Protein AF-A0A1F5DCQ0-F1 (afdb_monomer)

Secondary structure (DSSP, 8-state):
---------HHHHHHHHHHHH-TT--HHHHHHHHTS-HHHHHHHHHHHHHTTSS----PPP-TTTTT------------TT-HHHHHHHHTTSTT---------SS-----

Nearest PDB structures (foldseek):
  1i1g-assembly1_A  TM=8.175E-01  e=2.312E-05  Pyrococcus furiosus
  7fby-assembly1_A  TM=7.852E-01  e=6.893E-05  Pyrococcus horikoshii OT3
  2dbb-assembly1_B  TM=7.398E-01  e=5.767E-04  Pyrococcus horikoshii OT3
  4pcq-assembly2_C  TM=6.452E-01  e=7.811E-04  Mycobacterium tuberculosis H37Rv
  4pcq-assembly1_B  TM=5.875E-01  e=2.329E-03  Mycobacterium tuberculosis H37Rv

Foldseek 3Di:
DDDPPPPQDPLLVLLCVVCVVPVPPQLCVSCVVVVHDSVVSVVSVVVCCVSCVCVDDDDDDDCVVVVVVDDDDDDDDDDPPCVVVVCVVVVPDPNDPDDDDDPDPDDDDDD

pLDDT: mean 83.34, std 17.53, range [29.66, 97.94]

Solvent-accessible surface area (backbone atoms only — not comparable to full-atom values): 7574 Å² total; per-residue (Å²): 140,85,85,80,78,73,84,72,52,72,67,59,49,52,52,50,53,54,37,70,77,41,71,81,61,53,52,62,56,55,11,61,76,74,72,54,52,41,70,56,44,55,53,50,55,52,50,36,40,74,72,52,76,44,79,76,87,82,84,86,77,65,48,58,85,70,71,49,78,68,91,80,88,80,88,79,91,68,63,91,92,42,55,68,65,52,50,64,57,53,66,69,41,91,83,56,87,79,87,81,91,77,93,63,97,63,96,79,84,92,128

Structure (mmCIF, N/CA/C/O backbone):
data_AF-A0A1F5DCQ0-F1
#
_entry.id   AF-A0A1F5DCQ0-F1
#
loop_
_atom_site.group_PDB
_atom_site.id
_atom_site.type_symbol
_atom_site.label_atom_id
_atom_site.label_alt_id
_atom_site.label_comp_id
_atom_site.label_asym_id
_atom_site.label_entity_id
_atom_site.label_seq_id
_atom_site.pdbx_PDB_ins_code
_atom_site.Cartn_x
_atom_site.Cartn_y
_atom_site.Cartn_z
_atom_site.occupancy
_atom_site.B_iso_or_equiv
_atom_site.auth_seq_id
_atom_site.auth_comp_id
_atom_site.auth_asym_id
_atom_site.auth_atom_id
_atom_site.pdbx_PDB_model_num
ATOM 1 N N . MET A 1 1 ? -2.050 -25.102 -10.110 1.00 37.06 1 MET A N 1
ATOM 2 C CA . MET A 1 1 ? -3.342 -24.628 -9.569 1.00 37.06 1 MET A CA 1
ATOM 3 C C . MET A 1 1 ? -3.062 -23.560 -8.526 1.00 37.06 1 MET A C 1
ATOM 5 O O . MET A 1 1 ? -2.514 -23.910 -7.493 1.00 37.06 1 MET A O 1
ATOM 9 N N . ILE A 1 2 ? -3.397 -22.292 -8.769 1.00 34.62 2 ILE A N 1
ATOM 10 C CA . ILE A 1 2 ? -3.567 -21.314 -7.683 1.00 34.62 2 ILE A CA 1
ATOM 11 C C . ILE A 1 2 ? -4.803 -20.483 -8.031 1.00 34.62 2 ILE A C 1
ATOM 13 O O . ILE A 1 2 ? -4.724 -19.501 -8.760 1.00 34.62 2 ILE A O 1
ATOM 17 N N . GLN A 1 3 ? -5.965 -20.934 -7.560 1.00 40.69 3 GLN A N 1
ATOM 18 C CA . GLN A 1 3 ? -7.129 -20.069 -7.408 1.00 40.69 3 GLN A CA 1
ATOM 19 C C . GLN A 1 3 ? -7.008 -19.427 -6.025 1.00 40.69 3 GLN A C 1
ATOM 21 O O . GLN A 1 3 ? -7.327 -20.054 -5.021 1.00 40.69 3 GLN A O 1
ATOM 26 N N . THR A 1 4 ? -6.527 -18.192 -5.945 1.00 41.50 4 THR A N 1
ATOM 27 C CA . THR A 1 4 ? -6.695 -17.365 -4.742 1.00 41.50 4 THR A CA 1
ATOM 28 C C . THR A 1 4 ? -7.806 -16.365 -5.002 1.00 41.50 4 THR A C 1
ATOM 30 O O . THR A 1 4 ? -7.588 -15.163 -5.114 1.00 41.50 4 THR A O 1
ATOM 33 N N . GLN A 1 5 ? -9.033 -16.874 -5.113 1.00 50.38 5 GLN A N 1
ATOM 34 C CA . GLN A 1 5 ? -10.212 -16.024 -5.043 1.00 50.38 5 GLN A CA 1
ATOM 35 C C . GLN A 1 5 ? -10.443 -15.680 -3.565 1.00 50.38 5 GLN A C 1
ATOM 37 O O . GLN A 1 5 ? -11.261 -16.286 -2.877 1.00 50.38 5 GLN A O 1
ATOM 42 N N . THR A 1 6 ? -9.646 -14.749 -3.034 1.00 61.34 6 THR A N 1
ATOM 43 C CA . THR A 1 6 ? -9.894 -14.179 -1.708 1.00 61.34 6 THR A CA 1
ATOM 44 C C . THR A 1 6 ? -11.183 -13.378 -1.821 1.00 61.34 6 THR A C 1
ATOM 46 O O . THR A 1 6 ? -11.189 -12.291 -2.394 1.00 61.34 6 THR A O 1
ATOM 49 N N . ASN A 1 7 ? -12.294 -13.941 -1.348 1.00 79.38 7 ASN A N 1
ATOM 50 C CA . ASN A 1 7 ? -13.573 -13.247 -1.358 1.00 79.38 7 ASN A CA 1
ATOM 51 C C . ASN A 1 7 ? -13.510 -12.101 -0.332 1.00 79.38 7 ASN A C 1
ATOM 53 O O . ASN A 1 7 ? -13.639 -12.330 0.871 1.00 79.38 7 ASN A O 1
ATOM 57 N N . LEU A 1 8 ? -13.185 -10.900 -0.818 1.00 90.69 8 LEU A N 1
ATOM 58 C CA . LEU A 1 8 ? -13.168 -9.662 -0.043 1.00 90.69 8 LEU A CA 1
ATOM 59 C C . LEU A 1 8 ? -14.605 -9.190 0.146 1.00 90.69 8 LEU A C 1
ATOM 61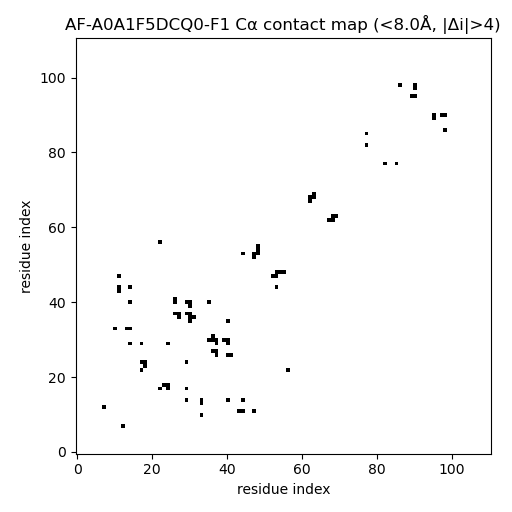 O O . LEU A 1 8 ? -15.283 -8.874 -0.842 1.00 90.69 8 LEU A O 1
ATOM 65 N N . ASP A 1 9 ? -15.043 -9.126 1.402 1.00 93.31 9 ASP A N 1
ATOM 66 C CA . ASP A 1 9 ? -16.344 -8.553 1.730 1.00 93.31 9 ASP A CA 1
ATOM 67 C C . ASP A 1 9 ? -16.329 -7.019 1.620 1.00 93.31 9 ASP A C 1
ATOM 69 O O . ASP A 1 9 ? -15.299 -6.403 1.338 1.00 93.31 9 ASP A O 1
ATOM 73 N N . MET A 1 10 ? -17.499 -6.393 1.771 1.00 94.75 10 MET A N 1
ATOM 74 C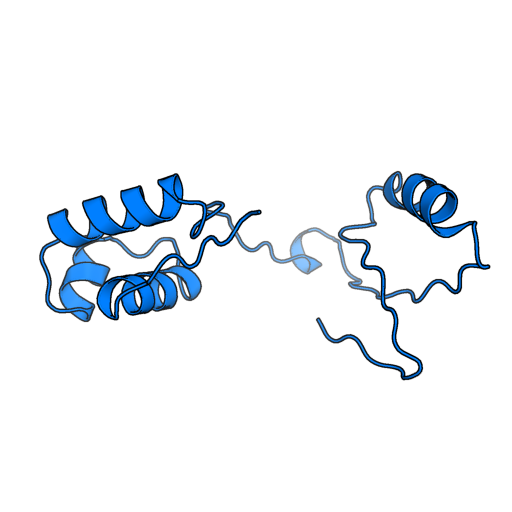 CA . MET A 1 10 ? -17.628 -4.940 1.610 1.00 94.75 10 MET A CA 1
ATOM 75 C C . MET A 1 10 ? -16.767 -4.174 2.621 1.00 94.75 10 MET A C 1
ATOM 77 O O . MET A 1 10 ? -16.091 -3.230 2.239 1.00 94.75 10 MET A O 1
ATOM 81 N N . ILE A 1 11 ? -16.692 -4.648 3.870 1.00 95.75 11 ILE A N 1
ATOM 82 C CA . ILE A 1 11 ? -15.872 -4.019 4.914 1.00 95.75 11 ILE A CA 1
ATOM 83 C C . ILE A 1 11 ? -14.391 -4.072 4.531 1.00 95.75 11 ILE A C 1
ATOM 85 O O . ILE A 1 11 ? -13.686 -3.075 4.658 1.00 95.75 11 ILE A O 1
ATOM 89 N N . ASP A 1 12 ? -13.906 -5.219 4.046 1.00 96.81 12 ASP A N 1
ATOM 90 C CA . ASP A 1 12 ? -12.522 -5.351 3.589 1.00 96.81 12 ASP A CA 1
ATOM 91 C C . ASP A 1 12 ? -12.212 -4.357 2.451 1.00 96.81 12 ASP A C 1
ATOM 93 O O . ASP A 1 12 ? -11.134 -3.761 2.433 1.00 96.81 12 ASP A O 1
ATOM 97 N N . ARG A 1 13 ? -13.154 -4.147 1.520 1.00 96.62 13 ARG A N 1
ATOM 98 C CA . ARG A 1 13 ? -13.010 -3.188 0.410 1.00 96.62 13 ARG A CA 1
ATOM 99 C C . ARG A 1 13 ? -12.990 -1.741 0.893 1.00 96.62 13 ARG A C 1
ATOM 101 O O . ARG A 1 13 ? -12.112 -0.996 0.469 1.00 96.62 13 ARG A O 1
ATOM 108 N N . ASP A 1 14 ? -13.879 -1.377 1.810 1.00 97.69 14 ASP A N 1
ATOM 109 C CA . ASP A 1 14 ? -13.952 -0.022 2.366 1.00 97.69 14 ASP A CA 1
ATOM 110 C C . ASP A 1 14 ? -12.684 0.322 3.161 1.00 97.69 14 ASP A C 1
ATOM 112 O O . ASP A 1 14 ? -12.137 1.419 3.038 1.00 97.69 14 ASP A O 1
ATOM 116 N N . ILE A 1 15 ? -12.148 -0.643 3.921 1.00 97.88 15 ILE A N 1
ATOM 117 C CA . ILE A 1 15 ? -10.852 -0.502 4.602 1.00 97.88 15 ILE A CA 1
ATOM 118 C C . ILE A 1 15 ? -9.744 -0.223 3.587 1.00 97.88 15 ILE A C 1
ATOM 120 O O . ILE A 1 15 ? -8.936 0.683 3.791 1.00 97.88 15 ILE A O 1
ATOM 124 N N . ILE A 1 16 ? -9.681 -1.011 2.508 1.00 97.12 16 ILE A N 1
ATOM 125 C CA . ILE A 1 16 ? -8.659 -0.848 1.470 1.00 97.12 16 ILE A CA 1
ATOM 126 C C . ILE A 1 16 ? -8.785 0.526 0.819 1.00 97.12 16 ILE A C 1
ATOM 128 O O . ILE A 1 16 ? -7.766 1.186 0.652 1.00 97.12 16 ILE A O 1
ATOM 132 N N . GLN A 1 17 ? -10.000 0.967 0.496 1.00 97.44 17 GLN A N 1
ATOM 133 C CA . GLN A 1 17 ? -10.234 2.268 -0.121 1.00 97.44 17 GLN A CA 1
ATOM 134 C C . GLN A 1 17 ? -9.711 3.408 0.761 1.00 97.44 17 GLN A C 1
ATOM 136 O O . GLN A 1 17 ? -8.913 4.219 0.300 1.00 97.44 17 GLN A O 1
ATOM 141 N N . ILE A 1 18 ? -10.076 3.423 2.047 1.00 97.50 18 ILE A N 1
ATOM 142 C CA . ILE A 1 18 ? -9.639 4.474 2.978 1.00 97.50 18 ILE A CA 1
ATOM 143 C C . ILE A 1 18 ? -8.110 4.475 3.139 1.00 97.50 18 ILE A C 1
ATOM 145 O O . ILE A 1 18 ? -7.483 5.530 3.132 1.00 97.50 18 ILE A O 1
ATOM 149 N N . LEU A 1 19 ? -7.489 3.297 3.259 1.00 96.69 19 LEU A N 1
ATOM 150 C CA . LEU A 1 19 ? -6.036 3.190 3.438 1.00 96.69 19 LEU A CA 1
ATOM 151 C C . LEU A 1 19 ? -5.238 3.398 2.141 1.00 96.69 19 LEU A C 1
ATOM 153 O O . LEU A 1 19 ? -4.037 3.650 2.209 1.00 96.69 19 LEU A O 1
ATOM 157 N N . GLN A 1 20 ? -5.861 3.266 0.969 1.00 95.62 20 GLN A N 1
ATOM 158 C CA . GLN A 1 20 ? -5.246 3.635 -0.307 1.00 95.62 20 GLN A CA 1
ATOM 159 C C . GLN A 1 20 ? -5.193 5.150 -0.493 1.00 95.62 20 GLN A C 1
ATOM 161 O O . GLN A 1 20 ? -4.241 5.638 -1.098 1.00 95.62 20 GLN A O 1
ATOM 166 N N . GLU A 1 21 ? -6.190 5.873 0.021 1.00 95.81 21 GLU A N 1
ATOM 167 C CA . GLU A 1 21 ? -6.188 7.337 0.050 1.00 95.81 21 GLU A CA 1
ATOM 168 C C . GLU A 1 21 ? -5.140 7.866 1.038 1.00 95.81 21 GLU A C 1
ATOM 170 O O . GLU A 1 21 ? -4.293 8.672 0.658 1.00 95.81 21 GLU A O 1
ATOM 175 N N . ASP A 1 22 ? -5.151 7.374 2.282 1.00 95.88 22 ASP A N 1
ATOM 176 C CA . ASP A 1 22 ? -4.111 7.664 3.272 1.00 95.88 22 ASP A CA 1
ATOM 177 C C . ASP A 1 22 ? -3.894 6.475 4.213 1.00 95.88 22 ASP A C 1
ATOM 179 O O . ASP A 1 22 ? -4.683 6.186 5.121 1.00 95.88 22 ASP A O 1
ATOM 183 N N . ALA A 1 23 ? -2.757 5.809 4.032 1.00 95.75 23 ALA A N 1
ATOM 184 C CA . ALA A 1 23 ? -2.386 4.636 4.807 1.00 95.75 23 ALA A CA 1
ATOM 185 C C . ALA A 1 23 ? -2.013 4.960 6.270 1.00 95.75 23 ALA A C 1
ATOM 187 O O . ALA A 1 23 ? -1.867 4.037 7.075 1.00 95.75 23 ALA A O 1
ATOM 188 N N . SER A 1 24 ? -1.860 6.246 6.608 1.00 95.88 24 SER A N 1
ATOM 189 C CA . SER A 1 24 ? -1.587 6.752 7.961 1.00 95.88 24 SER A CA 1
ATOM 190 C C . SER A 1 24 ? -2.862 6.982 8.775 1.00 95.88 24 SER A C 1
ATOM 192 O O . SER A 1 24 ? -2.770 7.250 9.974 1.00 95.88 24 SER A O 1
ATOM 194 N N . THR A 1 25 ? -4.041 6.859 8.150 1.00 96.75 25 THR A N 1
ATOM 195 C CA . THR A 1 25 ? -5.338 7.034 8.815 1.00 96.75 25 THR A CA 1
ATOM 196 C C . THR A 1 25 ? -5.439 6.117 10.046 1.00 96.75 25 THR A C 1
ATOM 198 O O . THR A 1 25 ? -5.332 4.891 9.908 1.00 96.75 25 THR A O 1
ATOM 201 N N . PRO A 1 26 ? -5.686 6.660 11.254 1.00 97.38 26 PRO A N 1
ATOM 202 C CA . PRO A 1 26 ? -5.846 5.853 12.458 1.00 97.38 26 PRO A CA 1
ATOM 203 C C . PRO A 1 26 ? -7.006 4.863 12.321 1.00 97.38 26 PRO A C 1
ATOM 205 O O . PRO A 1 26 ? -8.095 5.224 11.875 1.00 97.38 26 PRO A O 1
ATOM 208 N N . PHE A 1 27 ? -6.825 3.618 12.766 1.00 97.00 27 PHE A N 1
ATOM 209 C CA . PHE A 1 27 ? -7.865 2.586 12.630 1.00 97.00 27 PHE A CA 1
ATOM 210 C C . PHE A 1 27 ? -9.158 2.928 13.377 1.00 97.00 27 PHE A C 1
ATOM 212 O O . PHE A 1 27 ? -10.236 2.590 12.895 1.00 97.00 27 PHE A O 1
ATOM 219 N N . VAL A 1 28 ? -9.075 3.711 14.455 1.00 97.62 28 VAL A N 1
ATOM 220 C CA . VAL A 1 28 ? -10.242 4.275 15.148 1.00 97.62 28 VAL A CA 1
ATOM 221 C C . VAL A 1 28 ? -11.071 5.174 14.221 1.00 97.62 28 VAL A C 1
ATOM 223 O O . VAL A 1 28 ? -12.298 5.177 14.301 1.00 97.62 28 VAL A O 1
ATOM 226 N N . GLU A 1 29 ? -10.439 5.933 13.327 1.00 97.75 29 GLU A N 1
ATOM 227 C CA . GLU A 1 29 ? -11.143 6.776 12.354 1.00 97.75 29 GLU A CA 1
ATOM 228 C C . GLU A 1 29 ? -11.715 5.954 11.202 1.00 97.75 29 GLU A C 1
ATOM 230 O O . GLU A 1 29 ? -12.862 6.170 10.812 1.00 97.75 29 GLU A O 1
ATOM 235 N N . VAL A 1 30 ? -10.964 4.962 10.712 1.00 97.81 30 VAL A N 1
ATOM 236 C CA . VAL A 1 30 ? -11.465 3.985 9.729 1.00 97.81 30 VAL A CA 1
ATOM 237 C C . VAL A 1 30 ? -12.719 3.291 10.272 1.00 97.81 30 VAL A C 1
ATOM 239 O O . VAL A 1 30 ? -13.740 3.210 9.591 1.00 97.81 30 VAL A O 1
ATOM 242 N N . ALA A 1 31 ? -12.677 2.860 11.533 1.00 97.56 31 ALA A N 1
ATOM 243 C CA . ALA A 1 31 ? -13.782 2.211 12.224 1.00 97.56 31 ALA A CA 1
ATOM 244 C C . ALA A 1 31 ? -15.019 3.117 12.304 1.00 97.56 31 ALA A C 1
ATOM 246 O O . ALA A 1 31 ? -16.123 2.673 11.987 1.00 97.56 31 ALA A O 1
ATOM 247 N N . LYS A 1 32 ? -14.831 4.399 12.653 1.00 97.75 32 LYS A N 1
ATOM 248 C CA . LYS A 1 32 ? -15.907 5.404 12.672 1.00 97.75 32 LYS A CA 1
ATOM 249 C C . LYS A 1 32 ? -16.527 5.623 11.292 1.00 97.75 32 LYS A C 1
ATOM 251 O O . LYS A 1 32 ? -17.747 5.709 11.208 1.00 97.75 32 LYS A O 1
ATOM 256 N N . LYS A 1 33 ? -15.715 5.703 10.230 1.00 96.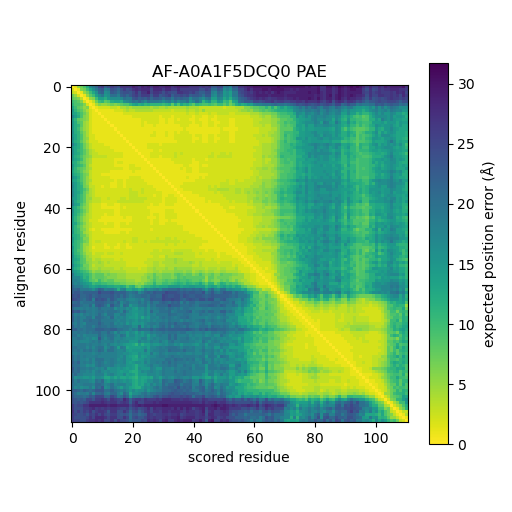50 33 LYS A N 1
ATOM 257 C CA . LYS A 1 33 ? -16.200 5.904 8.851 1.00 96.50 33 LYS A CA 1
ATOM 258 C C . LYS A 1 33 ? -17.036 4.722 8.351 1.00 96.50 33 LYS A C 1
ATOM 260 O O . LYS A 1 33 ? -18.040 4.939 7.688 1.00 96.50 33 LYS A O 1
ATOM 265 N N . ILE A 1 34 ? -16.634 3.494 8.685 1.00 96.50 34 ILE A N 1
ATOM 266 C CA . ILE A 1 34 ? -17.306 2.264 8.227 1.00 96.50 34 ILE A CA 1
ATOM 267 C C . ILE A 1 34 ? -18.479 1.870 9.148 1.00 96.50 34 ILE A C 1
ATOM 269 O O . ILE A 1 34 ? -19.395 1.169 8.727 1.00 96.50 34 ILE A O 1
ATOM 273 N N . GLY A 1 35 ? -18.482 2.320 10.407 1.00 96.56 35 GLY A N 1
ATOM 274 C CA . GLY A 1 35 ? -19.512 1.967 11.390 1.00 96.56 35 GLY A CA 1
ATOM 275 C C . GLY A 1 35 ? -19.251 0.633 12.095 1.00 96.56 35 GLY A C 1
ATOM 276 O O . GLY A 1 35 ? -20.183 -0.111 12.394 1.00 96.56 35 GLY A O 1
ATOM 277 N N . VAL A 1 36 ? -17.983 0.315 12.367 1.00 96.38 36 VAL A N 1
ATOM 278 C CA . VAL A 1 36 ? -17.562 -0.904 13.084 1.00 96.38 36 VAL A CA 1
ATOM 279 C C . VAL A 1 36 ? -16.651 -0.564 14.264 1.00 96.38 36 VAL A C 1
ATOM 281 O O . VAL A 1 36 ? -16.333 0.596 14.509 1.00 96.38 36 VAL A O 1
ATOM 284 N N . THR A 1 37 ? -16.225 -1.569 15.033 1.00 96.62 37 THR A N 1
ATOM 285 C CA . THR A 1 37 ? -15.281 -1.356 16.141 1.00 96.62 37 THR A CA 1
ATOM 286 C C . THR A 1 37 ? -13.837 -1.274 15.649 1.00 96.62 37 THR A C 1
ATOM 288 O O . THR A 1 37 ? -13.457 -1.939 14.685 1.00 96.62 37 THR A O 1
ATOM 291 N N . ASP A 1 38 ? -12.998 -0.527 16.367 1.00 95.56 38 ASP A N 1
ATOM 292 C CA . ASP A 1 38 ? -11.555 -0.435 16.095 1.00 95.56 38 ASP A CA 1
ATOM 293 C C . ASP A 1 38 ? -10.867 -1.817 16.096 1.00 95.56 38 ASP A C 1
ATOM 295 O O . ASP A 1 38 ? -10.115 -2.169 15.185 1.00 95.56 38 ASP A O 1
ATOM 299 N N . GLY A 1 39 ? -11.240 -2.684 17.046 1.00 96.81 39 GLY A N 1
ATOM 300 C CA . GLY A 1 39 ? -10.769 -4.072 17.086 1.00 96.81 39 GLY A CA 1
ATOM 301 C C . GLY A 1 39 ? -11.113 -4.877 15.823 1.00 96.81 39 GLY A C 1
ATOM 302 O O . GLY A 1 39 ? -10.307 -5.702 15.386 1.00 96.81 39 GLY A O 1
ATOM 303 N N . THR A 1 40 ? -12.266 -4.607 15.195 1.00 96.69 40 THR A N 1
ATOM 304 C CA . THR A 1 40 ? -12.657 -5.235 13.921 1.00 96.69 40 THR A CA 1
ATOM 305 C C . THR A 1 40 ? -11.706 -4.817 12.804 1.00 96.69 40 THR A C 1
ATOM 307 O O . THR A 1 40 ? -11.192 -5.681 12.093 1.00 96.69 40 THR A O 1
ATOM 310 N N . ILE A 1 41 ? -11.398 -3.520 12.686 1.00 97.94 41 ILE A N 1
ATOM 311 C CA . ILE A 1 41 ? -10.455 -3.005 11.682 1.00 97.94 41 ILE A CA 1
ATOM 312 C C . ILE A 1 41 ? -9.067 -3.621 11.874 1.00 97.94 41 ILE A C 1
ATOM 314 O O . ILE A 1 41 ? -8.488 -4.146 10.920 1.00 97.94 41 ILE A O 1
ATOM 318 N N . HIS A 1 42 ? -8.562 -3.661 13.110 1.00 97.50 42 HIS A N 1
ATOM 319 C CA . HIS A 1 42 ? -7.274 -4.284 13.427 1.00 97.50 42 HIS A CA 1
ATOM 320 C C . HIS A 1 42 ? -7.185 -5.742 12.945 1.00 97.50 42 HIS A C 1
ATOM 322 O O . HIS A 1 42 ? -6.193 -6.138 12.320 1.00 97.50 42 HIS A O 1
ATOM 328 N N . GLN A 1 43 ? -8.213 -6.555 13.212 1.00 97.44 43 GLN A N 1
ATOM 329 C CA . GLN A 1 43 ? -8.236 -7.956 12.780 1.00 97.44 43 GLN A CA 1
ATOM 330 C C . GLN A 1 43 ? -8.312 -8.096 11.256 1.00 97.44 43 GLN A C 1
ATOM 332 O O . GLN A 1 43 ? -7.602 -8.922 10.673 1.00 97.44 43 GLN A O 1
ATOM 337 N N . ARG A 1 44 ? -9.134 -7.265 10.610 1.00 97.12 44 ARG A N 1
ATOM 338 C CA . ARG A 1 44 ? -9.334 -7.243 9.156 1.00 97.12 44 ARG A CA 1
ATOM 339 C C . ARG A 1 44 ? -8.049 -6.870 8.425 1.00 97.12 44 ARG A C 1
ATOM 341 O O . ARG A 1 44 ? -7.566 -7.653 7.610 1.00 97.12 44 ARG A O 1
ATOM 348 N N . VAL A 1 45 ? -7.403 -5.767 8.806 1.00 97.06 45 VAL A N 1
ATOM 349 C CA . VAL A 1 45 ? -6.117 -5.347 8.224 1.00 97.06 45 VAL A CA 1
ATOM 350 C C . VAL A 1 45 ? -5.047 -6.422 8.430 1.00 97.06 45 VAL A C 1
ATOM 352 O O . VAL A 1 45 ? -4.312 -6.755 7.500 1.00 97.06 45 VAL A O 1
ATOM 355 N N . LYS A 1 46 ? -4.981 -7.046 9.615 1.00 96.94 46 LYS A N 1
ATOM 356 C CA . LYS A 1 46 ? -4.049 -8.157 9.871 1.00 96.94 46 LYS A CA 1
ATOM 357 C C . LYS A 1 46 ? -4.288 -9.341 8.924 1.00 96.94 46 LYS A C 1
ATOM 359 O O . LYS A 1 46 ? -3.322 -9.904 8.404 1.00 96.94 46 LYS A O 1
ATOM 364 N N . LYS A 1 47 ? -5.549 -9.709 8.671 1.00 96.31 47 LYS A N 1
ATOM 365 C CA . LYS A 1 47 ? -5.928 -10.766 7.715 1.00 96.31 47 LYS A CA 1
ATOM 366 C C . LYS A 1 47 ? -5.562 -10.384 6.276 1.00 96.31 47 LYS A C 1
ATOM 368 O O . LYS A 1 47 ? -4.999 -11.212 5.558 1.00 96.31 47 LYS A O 1
ATOM 373 N N . LEU A 1 48 ? -5.817 -9.142 5.867 1.00 96.25 48 LEU A N 1
ATOM 374 C CA . LEU A 1 48 ? -5.474 -8.627 4.537 1.00 96.25 48 LEU A CA 1
ATOM 375 C C . LEU A 1 48 ? -3.959 -8.626 4.287 1.00 96.25 48 LEU A C 1
ATOM 377 O O . LEU A 1 48 ? -3.515 -9.005 3.205 1.00 96.25 48 LEU A O 1
ATOM 381 N N . LYS A 1 49 ? -3.151 -8.298 5.304 1.00 96.31 49 LYS A N 1
ATOM 382 C CA . LYS A 1 49 ? -1.686 -8.429 5.235 1.00 96.31 49 LYS A CA 1
ATOM 383 C C . LYS A 1 49 ? -1.249 -9.890 5.133 1.00 96.31 49 LYS A C 1
ATOM 385 O O . LYS A 1 49 ? -0.463 -10.239 4.261 1.00 96.31 49 LYS A O 1
ATOM 390 N N . LYS A 1 50 ? -1.780 -10.766 5.996 1.00 95.50 50 LYS A N 1
ATOM 391 C CA . LYS A 1 50 ? -1.408 -12.194 6.024 1.00 95.50 50 LYS A CA 1
ATOM 392 C C . LYS A 1 50 ? -1.769 -12.925 4.725 1.00 95.50 50 LYS A C 1
ATOM 394 O O . LYS A 1 50 ? -1.052 -13.832 4.323 1.00 95.50 50 LYS A O 1
ATOM 399 N N . SER A 1 51 ? -2.871 -12.541 4.085 1.00 94.00 51 SER A N 1
ATOM 400 C CA . SER A 1 51 ? -3.317 -13.106 2.802 1.00 94.00 51 SER A CA 1
ATOM 401 C C . SER A 1 51 ? -2.603 -12.517 1.581 1.00 94.00 51 SER A C 1
ATOM 403 O O . SER A 1 51 ? -2.831 -12.985 0.470 1.00 94.00 51 SER A O 1
ATOM 405 N N . GLY A 1 52 ? -1.749 -11.504 1.760 1.00 93.75 52 GLY A N 1
ATOM 406 C CA . GLY A 1 52 ? -1.022 -10.858 0.666 1.00 93.75 52 GLY A CA 1
ATOM 407 C C . GLY A 1 52 ? -1.850 -9.868 -0.158 1.00 93.75 52 GLY A C 1
ATOM 408 O O . GLY A 1 52 ? -1.324 -9.315 -1.122 1.00 93.75 52 GLY A O 1
ATOM 409 N N . VAL A 1 53 ? -3.106 -9.603 0.226 1.00 95.50 53 VAL A N 1
ATOM 410 C CA . VAL A 1 53 ? -3.938 -8.555 -0.393 1.00 95.50 53 VAL A CA 1
ATOM 411 C C . VAL A 1 53 ? -3.309 -7.184 -0.142 1.00 95.50 53 VAL A C 1
ATOM 413 O O . VAL A 1 53 ? -3.105 -6.414 -1.076 1.00 95.50 53 VAL A O 1
ATOM 416 N N . ILE A 1 54 ? -2.907 -6.913 1.104 1.00 95.94 54 ILE A N 1
ATOM 417 C CA . ILE A 1 54 ? -2.046 -5.771 1.431 1.00 95.94 54 ILE A CA 1
ATOM 418 C C . ILE A 1 54 ? -0.604 -6.268 1.482 1.00 95.94 54 ILE A C 1
ATOM 420 O O . ILE A 1 54 ? -0.175 -6.863 2.471 1.00 95.94 54 ILE A O 1
ATOM 424 N N . LYS A 1 55 ? 0.158 -6.002 0.417 1.00 94.75 55 LYS A N 1
ATOM 425 C CA . LYS A 1 55 ? 1.568 -6.412 0.323 1.00 94.75 55 LYS A CA 1
ATOM 426 C C . LYS A 1 55 ? 2.474 -5.633 1.279 1.00 94.75 55 LYS A C 1
ATOM 428 O O . LYS A 1 55 ? 3.332 -6.221 1.928 1.00 94.75 55 LYS A O 1
ATOM 433 N N . ARG A 1 56 ? 2.305 -4.308 1.358 1.00 93.94 56 ARG A N 1
ATOM 434 C CA . ARG A 1 56 ? 3.107 -3.419 2.213 1.00 93.94 56 ARG A CA 1
ATOM 435 C C . ARG A 1 56 ? 2.395 -2.096 2.476 1.00 93.94 56 ARG A C 1
ATOM 437 O O . ARG A 1 56 ? 1.559 -1.685 1.682 1.00 93.94 56 ARG A O 1
ATOM 444 N N . PHE A 1 57 ? 2.800 -1.435 3.556 1.00 93.62 57 PHE A N 1
ATOM 445 C CA . PHE A 1 57 ? 2.572 -0.009 3.783 1.00 93.62 57 PHE A CA 1
ATOM 446 C C . PHE A 1 57 ? 3.848 0.719 3.375 1.00 93.62 57 PHE A C 1
ATOM 448 O O . PHE A 1 57 ? 4.943 0.260 3.701 1.00 93.62 57 PHE A O 1
ATOM 455 N N . THR A 1 58 ? 3.717 1.797 2.615 1.00 93.38 58 THR A N 1
ATOM 456 C CA . THR A 1 58 ? 4.853 2.548 2.082 1.00 93.38 58 THR A CA 1
ATOM 457 C C . THR A 1 58 ? 4.490 4.018 1.984 1.00 93.38 58 THR A C 1
ATOM 459 O O . THR A 1 58 ? 3.318 4.378 2.039 1.00 93.38 58 THR A O 1
ATOM 462 N N . ILE A 1 59 ? 5.507 4.850 1.813 1.00 90.25 59 ILE A N 1
ATOM 463 C CA . ILE A 1 59 ? 5.359 6.269 1.514 1.00 90.25 59 ILE A CA 1
ATOM 464 C C . ILE A 1 59 ? 5.402 6.488 -0.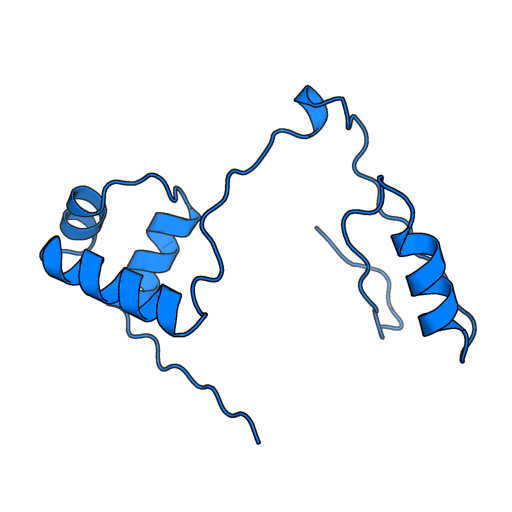001 1.00 90.25 59 ILE A C 1
ATOM 466 O O . ILE A 1 59 ? 6.129 5.783 -0.709 1.00 90.25 59 ILE A O 1
ATOM 470 N N . GLN A 1 60 ? 4.628 7.458 -0.487 1.00 87.62 60 GLN A N 1
ATOM 471 C CA . GLN A 1 60 ? 4.763 7.992 -1.839 1.00 87.62 60 GLN A CA 1
ATOM 472 C C . GLN A 1 60 ? 5.728 9.177 -1.786 1.00 87.62 60 GLN A C 1
ATOM 474 O O . GLN A 1 60 ? 5.481 10.161 -1.093 1.00 87.62 60 GLN A O 1
ATOM 479 N N . LEU A 1 61 ? 6.852 9.060 -2.486 1.00 84.38 61 LEU A N 1
ATOM 480 C CA . LEU A 1 61 ? 7.877 10.096 -2.517 1.00 84.38 61 LEU A CA 1
ATOM 481 C C . LEU A 1 61 ? 7.598 11.093 -3.642 1.00 84.38 61 LEU A C 1
ATOM 483 O O . LEU A 1 61 ? 7.200 10.700 -4.738 1.00 84.38 61 LEU A O 1
ATOM 487 N N . ASN A 1 62 ? 7.865 12.373 -3.389 1.00 81.50 62 ASN A N 1
ATOM 488 C CA . ASN A 1 62 ? 7.922 13.372 -4.448 1.00 81.50 62 ASN A CA 1
ATOM 489 C C . ASN A 1 62 ? 9.249 13.211 -5.207 1.00 81.50 62 ASN A C 1
ATOM 491 O O . ASN A 1 62 ? 10.309 13.557 -4.690 1.00 81.50 62 ASN A O 1
ATOM 495 N N . SER A 1 63 ? 9.188 12.664 -6.421 1.00 75.50 63 SER A N 1
ATOM 496 C CA . SER A 1 63 ? 10.373 12.402 -7.243 1.00 75.50 63 SER A CA 1
ATOM 497 C C . SER A 1 63 ? 11.103 13.677 -7.680 1.00 75.50 63 SER A C 1
ATOM 499 O O . SER A 1 63 ? 12.332 13.677 -7.687 1.00 75.50 63 SER A O 1
ATOM 501 N N . GLU A 1 64 ? 10.384 14.765 -7.973 1.00 77.81 64 GLU A N 1
ATOM 502 C CA . GLU A 1 64 ? 10.978 16.054 -8.367 1.00 77.81 64 GLU A CA 1
ATOM 503 C C . GLU A 1 64 ? 11.842 16.622 -7.236 1.00 77.81 64 GLU A C 1
ATOM 505 O O . GLU A 1 64 ? 12.994 16.999 -7.435 1.00 77.81 64 GLU A O 1
ATOM 510 N N . MET A 1 65 ? 11.326 16.584 -6.005 1.00 79.88 65 MET A N 1
ATOM 511 C CA . MET A 1 65 ? 12.052 17.063 -4.821 1.00 79.88 65 MET A CA 1
ATOM 512 C C . MET A 1 65 ? 13.271 16.201 -4.473 1.00 79.88 65 MET A C 1
ATOM 514 O O . MET A 1 65 ? 14.165 16.652 -3.761 1.00 79.88 65 MET A O 1
ATOM 518 N N . LEU A 1 66 ? 13.325 14.966 -4.974 1.00 78.88 66 LEU A N 1
ATOM 519 C CA . LEU A 1 66 ? 14.459 14.059 -4.803 1.00 78.88 66 LEU A CA 1
ATOM 520 C C . LEU A 1 66 ? 15.485 14.160 -5.943 1.00 78.88 66 LEU A C 1
ATOM 522 O O . LEU A 1 66 ? 16.392 13.334 -6.015 1.00 78.88 66 LEU A O 1
ATOM 526 N N . GLY A 1 67 ? 15.361 15.155 -6.829 1.00 70.69 67 GLY A N 1
ATOM 527 C CA . GLY A 1 67 ? 16.283 15.364 -7.948 1.00 70.69 67 GLY A CA 1
ATOM 528 C C . GLY A 1 67 ? 16.046 14.425 -9.134 1.00 70.69 67 GLY A C 1
ATOM 529 O O . GLY A 1 67 ? 16.802 14.461 -10.105 1.00 70.69 67 GLY A O 1
ATOM 530 N N . ASN A 1 68 ? 14.976 13.623 -9.104 1.00 66.38 68 ASN A N 1
ATOM 531 C CA . ASN A 1 68 ? 14.535 12.813 -10.236 1.00 66.38 68 ASN A CA 1
ATOM 532 C C . ASN A 1 68 ? 13.610 13.656 -11.128 1.00 66.38 68 ASN A C 1
ATOM 534 O O . ASN A 1 68 ? 12.431 13.352 -11.291 1.00 66.38 68 ASN A O 1
ATOM 538 N N . ASN A 1 69 ? 14.162 14.727 -11.703 1.00 62.38 69 ASN A N 1
ATOM 539 C CA . ASN A 1 69 ? 13.432 15.754 -12.464 1.00 62.38 69 ASN A CA 1
ATOM 540 C C . ASN A 1 69 ? 12.861 15.280 -13.815 1.00 62.38 69 ASN A C 1
ATOM 542 O O . ASN A 1 69 ? 12.359 16.090 -14.590 1.00 62.38 69 ASN A O 1
ATOM 546 N N . SER A 1 70 ? 12.957 13.991 -14.142 1.00 66.88 70 SER A N 1
ATOM 547 C CA . SER A 1 70 ? 12.389 13.442 -15.369 1.00 66.88 70 SER A CA 1
ATOM 548 C C . SER A 1 70 ? 11.937 12.004 -15.143 1.00 66.88 70 SER A C 1
ATOM 550 O O . SER A 1 70 ? 12.747 11.076 -15.103 1.00 66.88 70 SER A O 1
ATOM 552 N N . LEU A 1 71 ? 10.625 11.820 -14.993 1.00 69.31 71 LEU A N 1
ATOM 553 C CA . LEU A 1 71 ? 9.999 10.525 -15.221 1.00 69.31 71 LEU A CA 1
ATOM 554 C C . LEU A 1 71 ? 9.893 10.349 -16.738 1.00 69.31 71 LEU A C 1
ATOM 556 O O . LEU A 1 71 ? 9.250 11.149 -17.415 1.00 69.31 71 LEU A O 1
ATOM 560 N N . SER A 1 72 ? 10.579 9.347 -17.275 1.00 71.19 72 SER A N 1
ATOM 561 C CA . SER A 1 72 ? 10.607 9.068 -18.709 1.00 71.19 72 SER A CA 1
ATOM 562 C C . SER A 1 72 ? 10.243 7.613 -18.963 1.00 71.19 72 SER A C 1
ATOM 564 O O . SER A 1 72 ? 10.685 6.712 -18.252 1.00 71.19 72 SER A O 1
ATOM 566 N N . TYR A 1 73 ? 9.430 7.395 -19.993 1.00 74.19 73 TYR A N 1
ATOM 567 C CA . TYR A 1 73 ? 9.112 6.068 -20.503 1.00 74.19 73 TYR A CA 1
ATOM 568 C C . TYR A 1 73 ? 9.921 5.855 -21.769 1.00 74.19 73 TYR A C 1
ATOM 570 O O . TYR A 1 73 ? 9.891 6.681 -22.681 1.00 74.19 73 TYR A O 1
ATOM 578 N N . ALA A 1 74 ? 10.635 4.740 -21.829 1.00 79.44 74 ALA A N 1
ATOM 579 C CA . ALA A 1 74 ? 11.322 4.305 -23.029 1.00 79.44 74 ALA A CA 1
ATOM 580 C C . ALA A 1 74 ? 10.709 2.982 -23.474 1.00 79.44 74 ALA A C 1
ATOM 582 O O . ALA A 1 74 ? 10.731 2.000 -22.734 1.00 79.44 74 ALA A O 1
ATOM 583 N N . MET A 1 75 ? 10.171 2.954 -24.691 1.00 80.94 75 MET A N 1
ATOM 584 C CA . MET A 1 75 ? 9.769 1.700 -25.310 1.00 80.94 75 MET A CA 1
ATOM 585 C C . MET A 1 75 ? 10.992 1.101 -25.993 1.00 80.94 75 MET A C 1
ATOM 587 O O . MET A 1 75 ? 11.584 1.715 -26.880 1.00 80.94 75 MET A O 1
ATOM 591 N N . VAL A 1 76 ? 11.387 -0.089 -25.556 1.00 83.50 76 VAL A N 1
ATOM 592 C CA . VAL A 1 76 ? 12.530 -0.803 -26.120 1.00 83.50 76 VAL A CA 1
ATOM 593 C C . VAL A 1 76 ? 11.984 -1.893 -27.029 1.00 83.50 76 VAL A C 1
ATOM 595 O O . VAL A 1 76 ? 11.367 -2.843 -26.558 1.00 83.50 76 VAL A O 1
ATOM 598 N N . ALA A 1 77 ? 12.190 -1.748 -28.338 1.00 85.00 77 ALA A N 1
ATOM 599 C CA . ALA A 1 77 ? 11.935 -2.836 -29.272 1.00 85.00 77 ALA A CA 1
ATOM 600 C C . ALA A 1 77 ? 13.006 -3.913 -29.064 1.00 85.00 77 ALA A C 1
ATOM 602 O O . ALA A 1 77 ? 14.201 -3.619 -29.122 1.00 85.00 77 ALA A O 1
ATOM 603 N N . VAL A 1 78 ? 12.575 -5.145 -28.803 1.00 85.94 78 VAL A N 1
ATOM 604 C CA . VAL A 1 78 ? 13.472 -6.281 -28.579 1.00 85.94 78 VAL A CA 1
ATOM 605 C C . VAL A 1 78 ? 13.200 -7.341 -29.630 1.00 85.94 78 VAL A C 1
ATOM 607 O O . VAL A 1 78 ? 12.050 -7.703 -29.876 1.00 85.94 78 VAL A O 1
ATOM 610 N N . GLU A 1 79 ? 14.263 -7.829 -30.260 1.00 87.31 79 GLU A N 1
ATOM 611 C CA . GLU A 1 79 ? 14.163 -8.935 -31.204 1.00 87.31 79 GLU A CA 1
ATOM 612 C C . GLU A 1 79 ? 13.677 -10.219 -30.500 1.00 87.31 79 GLU A C 1
ATOM 614 O O . GLU A 1 79 ? 14.042 -10.469 -29.341 1.00 87.31 79 GLU A O 1
ATOM 619 N N . PRO A 1 80 ? 12.871 -11.063 -31.176 1.00 84.38 80 PRO A N 1
ATOM 620 C CA . PRO A 1 80 ? 12.419 -12.332 -30.616 1.00 84.38 80 PRO A CA 1
ATOM 621 C C . PRO A 1 80 ? 13.588 -13.182 -30.105 1.00 84.38 80 PRO A C 1
ATOM 623 O O . PRO A 1 80 ? 14.592 -13.351 -30.790 1.00 84.38 80 PRO A O 1
ATOM 626 N N . GLY A 1 81 ? 13.449 -13.730 -28.897 1.00 86.31 81 GLY A N 1
ATOM 627 C CA . GLY A 1 81 ? 14.485 -14.547 -28.255 1.00 86.31 81 GLY A CA 1
ATOM 628 C C . GLY A 1 81 ? 15.486 -13.775 -27.387 1.00 86.31 81 GLY A C 1
ATOM 629 O O . GLY A 1 81 ? 16.163 -14.406 -26.585 1.00 86.31 81 GLY A O 1
ATOM 630 N N . TYR A 1 82 ? 15.534 -12.438 -27.458 1.00 87.50 82 TYR A N 1
ATOM 631 C CA . TYR A 1 82 ? 16.484 -11.623 -26.678 1.00 87.50 82 TYR A CA 1
ATOM 632 C C . TYR A 1 82 ? 15.882 -10.923 -25.453 1.00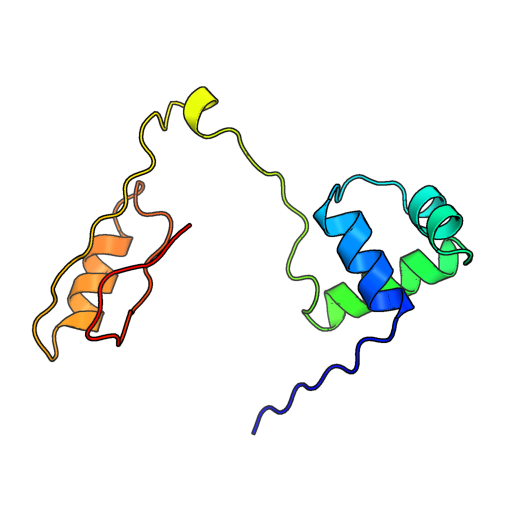 87.50 82 TYR A C 1
ATOM 634 O O . TYR A 1 82 ? 16.586 -10.212 -24.735 1.00 87.50 82 TYR A O 1
ATOM 642 N N . LEU A 1 83 ? 14.587 -11.108 -25.192 1.00 85.44 83 LEU A N 1
ATOM 643 C CA . LEU A 1 83 ? 13.872 -10.387 -24.139 1.00 85.44 83 LEU A CA 1
ATOM 644 C C . LEU A 1 83 ? 14.511 -10.542 -22.752 1.00 85.44 83 LEU A C 1
ATOM 646 O O . LEU A 1 83 ? 14.698 -9.552 -22.044 1.00 85.44 83 LEU A O 1
ATOM 650 N N . GLU A 1 84 ? 14.860 -11.770 -22.368 1.00 85.19 84 GLU A N 1
ATOM 651 C CA . GLU A 1 84 ? 15.406 -12.046 -21.039 1.00 85.19 84 GLU A CA 1
ATOM 652 C C . GLU A 1 84 ? 16.777 -11.382 -20.838 1.00 85.19 84 GLU A C 1
ATOM 654 O O . GLU A 1 84 ? 17.025 -10.754 -19.805 1.00 85.19 84 GLU A O 1
ATOM 659 N N . ASP A 1 85 ? 17.646 -11.459 -21.845 1.00 90.00 85 ASP A N 1
ATOM 660 C CA . ASP A 1 85 ? 18.986 -10.873 -21.802 1.00 90.00 85 ASP A CA 1
ATOM 661 C C . ASP A 1 85 ? 18.940 -9.343 -21.786 1.00 90.00 85 ASP A C 1
ATOM 663 O O . ASP A 1 85 ? 19.655 -8.698 -21.009 1.00 90.00 85 ASP A O 1
ATOM 667 N N . VAL A 1 86 ? 18.069 -8.751 -22.610 1.00 88.12 86 VAL A N 1
ATOM 668 C CA . VAL A 1 86 ? 17.870 -7.299 -22.652 1.00 88.12 86 VAL A CA 1
ATOM 669 C C . VAL A 1 86 ? 17.312 -6.798 -21.320 1.00 88.12 86 VAL A C 1
ATOM 671 O O . VAL A 1 86 ? 17.869 -5.858 -20.748 1.00 88.12 86 VAL A O 1
ATOM 674 N N . SER A 1 87 ? 16.289 -7.460 -20.773 1.00 86.44 87 SER A N 1
ATOM 675 C CA . SER A 1 87 ? 15.694 -7.107 -19.478 1.00 86.44 8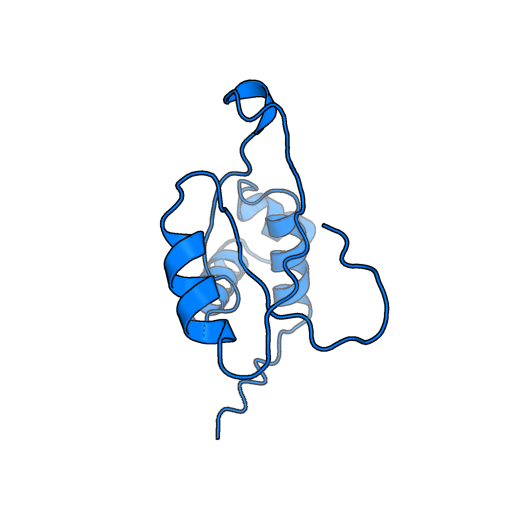7 SER A CA 1
ATOM 676 C C . SER A 1 87 ? 16.725 -7.151 -18.343 1.00 86.44 87 SER A C 1
ATOM 678 O O . SER A 1 87 ? 16.915 -6.152 -17.643 1.00 86.44 87 SER A O 1
ATOM 680 N N . LYS A 1 88 ? 17.496 -8.246 -18.224 1.00 87.44 88 LYS A N 1
ATOM 681 C CA . LYS A 1 88 ? 18.563 -8.395 -17.211 1.00 87.44 88 LYS A CA 1
ATOM 682 C C . LYS A 1 88 ? 19.656 -7.338 -17.311 1.00 87.44 88 LYS A C 1
ATOM 684 O O . LYS A 1 88 ? 20.313 -7.030 -16.315 1.00 87.44 88 LYS A O 1
ATOM 689 N N . ARG A 1 89 ? 19.944 -6.845 -18.515 1.00 90.00 89 ARG A N 1
ATOM 690 C CA . ARG A 1 89 ? 20.975 -5.826 -18.722 1.00 90.00 89 ARG A CA 1
ATOM 691 C C . ARG A 1 89 ? 20.463 -4.445 -18.338 1.00 90.00 89 ARG A C 1
ATOM 693 O O . ARG A 1 89 ? 21.169 -3.726 -17.637 1.00 90.00 89 ARG A O 1
ATOM 700 N N . ILE A 1 90 ? 19.242 -4.108 -18.749 1.00 86.44 90 ILE A N 1
ATOM 701 C CA . ILE A 1 90 ? 18.617 -2.814 -18.456 1.00 86.44 90 ILE A CA 1
ATOM 702 C C . ILE A 1 90 ? 18.322 -2.678 -16.957 1.00 86.44 90 ILE A C 1
ATOM 704 O O . ILE A 1 90 ? 18.601 -1.630 -16.378 1.00 86.44 90 ILE A O 1
ATOM 708 N N . SER A 1 91 ? 17.872 -3.748 -16.294 1.00 86.69 91 SER A N 1
ATOM 709 C CA . SER A 1 91 ? 17.529 -3.738 -14.864 1.00 86.69 91 SER A CA 1
ATOM 710 C C . SER A 1 91 ? 18.704 -3.427 -13.925 1.00 86.69 91 SER A C 1
ATOM 712 O O . SER A 1 91 ? 18.497 -3.219 -12.734 1.00 86.69 91 SER A O 1
ATOM 714 N N . LYS A 1 92 ? 19.947 -3.428 -14.424 1.00 89.06 92 LYS A N 1
ATOM 715 C CA . LYS A 1 92 ? 21.145 -3.078 -13.641 1.00 89.06 92 LYS A CA 1
ATOM 716 C C . LYS A 1 92 ? 21.327 -1.571 -13.468 1.00 89.06 92 LYS A C 1
ATOM 718 O O . LYS A 1 92 ? 22.127 -1.157 -12.633 1.00 89.06 92 LYS A O 1
ATOM 723 N N . HIS A 1 93 ? 20.639 -0.753 -14.261 1.00 84.06 93 HIS A N 1
ATOM 724 C CA . HIS A 1 93 ? 20.734 0.696 -14.155 1.00 84.06 93 HIS A CA 1
ATOM 725 C C . HIS A 1 93 ? 19.837 1.209 -13.026 1.00 84.06 93 HIS A C 1
ATOM 727 O O . HIS A 1 93 ? 18.637 0.957 -13.012 1.00 84.06 93 HIS A O 1
ATOM 733 N N . SER A 1 94 ? 20.412 1.992 -12.112 1.00 78.50 94 SER A N 1
ATOM 734 C CA . SER A 1 94 ? 19.734 2.548 -10.928 1.00 78.50 94 SER A CA 1
ATOM 735 C C . SER A 1 94 ? 18.546 3.461 -11.243 1.00 78.50 94 SER A C 1
ATOM 737 O O . SER A 1 94 ? 17.719 3.710 -10.371 1.00 78.50 94 SER A O 1
ATOM 739 N N . HIS A 1 95 ? 18.460 3.971 -12.472 1.00 79.69 95 HIS A N 1
ATOM 740 C CA . HIS A 1 95 ? 17.372 4.837 -12.926 1.00 79.69 95 HIS A CA 1
ATOM 741 C C . HIS A 1 95 ? 16.151 4.062 -13.446 1.00 79.69 95 HIS A C 1
ATOM 743 O O . HIS A 1 95 ? 15.102 4.663 -13.666 1.00 79.69 95 HIS A O 1
ATOM 749 N N . ILE A 1 96 ? 16.267 2.744 -13.639 1.00 80.94 96 ILE A N 1
ATOM 750 C CA . ILE A 1 96 ? 15.164 1.901 -14.103 1.00 80.94 96 ILE A CA 1
ATOM 751 C C 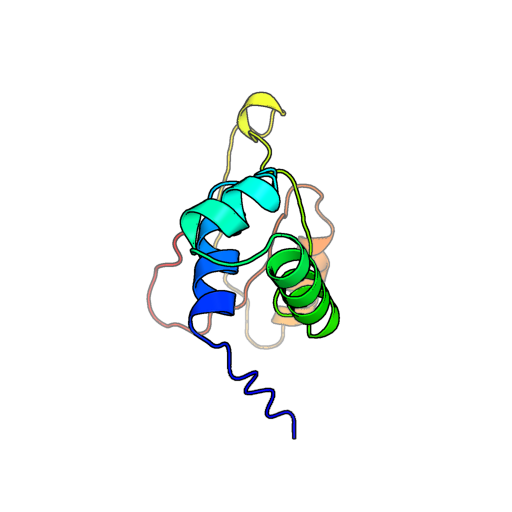. ILE A 1 96 ? 14.339 1.475 -12.895 1.00 80.94 96 ILE A C 1
ATOM 753 O O . ILE A 1 96 ? 14.777 0.669 -12.076 1.00 80.94 96 ILE A O 1
ATOM 757 N N . GLN A 1 97 ? 13.140 2.040 -12.782 1.00 78.69 97 GLN A N 1
ATOM 758 C CA . GLN A 1 97 ? 12.233 1.753 -11.669 1.00 78.69 97 GLN A CA 1
ATOM 759 C C . GLN A 1 97 ? 11.423 0.476 -11.905 1.00 78.69 97 GLN A C 1
ATOM 761 O O . GLN A 1 97 ? 11.182 -0.286 -10.971 1.00 78.69 97 GLN A O 1
ATOM 766 N N . GLU A 1 98 ? 11.021 0.235 -13.152 1.00 82.44 98 GLU A N 1
ATOM 767 C CA . GLU A 1 98 ? 10.179 -0.893 -13.529 1.00 82.44 98 GLU A CA 1
ATOM 768 C C . GLU A 1 98 ? 10.426 -1.293 -14.991 1.00 82.44 98 GLU A C 1
ATOM 770 O O . GLU A 1 98 ? 10.724 -0.448 -15.835 1.00 82.44 98 GLU A O 1
ATOM 775 N N . ILE A 1 99 ? 10.314 -2.592 -15.283 1.00 84.75 99 ILE A N 1
ATOM 776 C CA . ILE A 1 99 ? 10.324 -3.151 -16.640 1.00 84.75 99 ILE A CA 1
ATOM 777 C C . ILE A 1 99 ? 9.066 -4.004 -16.775 1.00 84.75 99 ILE A C 1
ATOM 779 O O . ILE A 1 99 ? 8.856 -4.922 -15.982 1.00 84.75 99 ILE A O 1
ATOM 783 N N . GLN A 1 100 ? 8.250 -3.714 -17.785 1.00 82.06 100 GLN A N 1
ATOM 784 C CA . GLN A 1 100 ? 7.061 -4.493 -18.114 1.00 82.06 100 GLN A CA 1
ATOM 785 C C . GLN A 1 100 ? 7.144 -4.975 -19.561 1.00 82.06 100 GLN A C 1
ATOM 787 O O . GLN A 1 100 ? 7.476 -4.205 -20.462 1.00 82.06 100 GLN A O 1
ATOM 792 N N . GLU A 1 101 ? 6.842 -6.253 -19.781 1.00 80.94 101 GLU A N 1
ATOM 793 C CA . GLU A 1 101 ? 6.654 -6.798 -21.122 1.00 80.94 101 GLU A CA 1
ATOM 794 C C . GLU A 1 101 ? 5.239 -6.470 -21.603 1.00 80.94 101 GLU A C 1
ATOM 796 O O . GLU A 1 101 ? 4.256 -6.721 -20.904 1.00 80.94 101 GLU A O 1
ATOM 801 N N . VAL A 1 102 ? 5.137 -5.900 -22.803 1.00 78.88 102 VAL A N 1
ATOM 802 C CA . VAL A 1 102 ? 3.862 -5.516 -23.408 1.00 78.88 102 VAL A CA 1
ATOM 803 C C . VAL A 1 102 ? 3.698 -6.286 -24.714 1.00 78.88 102 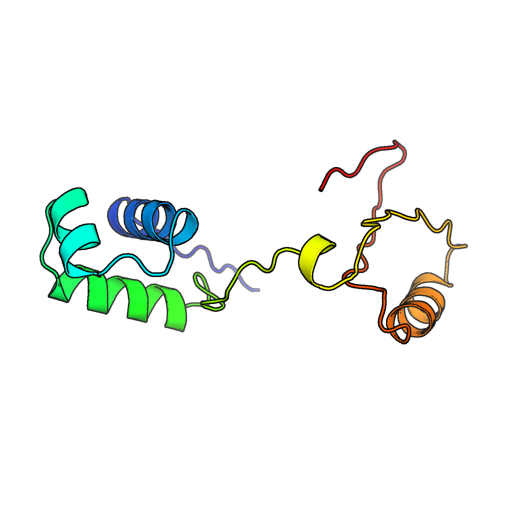VAL A C 1
ATOM 805 O O . VAL A 1 102 ? 4.466 -6.105 -25.653 1.00 78.88 102 VAL A O 1
ATOM 808 N N . HIS A 1 103 ? 2.683 -7.149 -24.781 1.00 71.88 103 HIS A N 1
ATOM 809 C CA . HIS A 1 103 ? 2.427 -8.020 -25.937 1.00 71.88 103 HIS A CA 1
ATOM 810 C C . HIS A 1 103 ? 1.515 -7.386 -27.010 1.00 71.88 103 HIS A C 1
ATOM 812 O O . HIS A 1 103 ? 0.965 -8.100 -27.849 1.00 71.88 103 HIS A O 1
ATOM 818 N N . THR A 1 104 ? 1.289 -6.068 -26.991 1.00 59.78 104 THR A N 1
ATOM 819 C CA . THR A 1 104 ? 0.298 -5.423 -27.871 1.00 59.78 104 THR A CA 1
ATOM 820 C C . THR A 1 104 ? 0.910 -4.897 -29.174 1.00 59.78 104 THR A C 1
ATOM 822 O O . THR A 1 104 ? 1.847 -4.102 -29.168 1.00 59.78 104 THR A O 1
ATOM 825 N N . GLN A 1 105 ? 0.313 -5.255 -30.320 1.00 53.75 105 GLN A N 1
ATOM 826 C CA . GLN A 1 105 ? 0.381 -4.422 -31.526 1.00 53.75 105 GLN A CA 1
ATOM 827 C C . GLN A 1 105 ? -0.539 -3.214 -31.314 1.00 53.75 105 GLN A C 1
ATOM 829 O O . GLN A 1 105 ? -1.736 -3.277 -31.573 1.00 53.75 105 GLN A O 1
ATOM 834 N N . GLY A 1 106 ? -0.004 -2.132 -30.761 1.00 43.56 1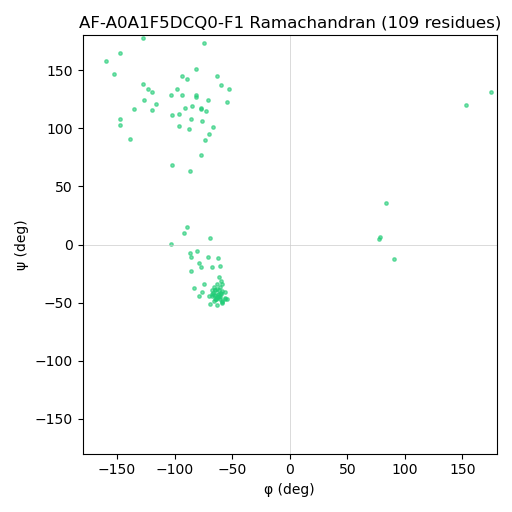06 GLY A N 1
ATOM 835 C CA . GLY A 1 106 ? -0.787 -0.933 -30.471 1.00 43.56 106 GLY A CA 1
ATOM 836 C C . GLY A 1 106 ? -0.172 -0.156 -29.323 1.00 43.56 106 GLY A C 1
ATOM 837 O O . GLY A 1 106 ? 0.000 -0.689 -28.229 1.00 43.56 106 GLY A O 1
ATOM 838 N N . GLN A 1 107 ? 0.203 1.086 -29.618 1.00 46.53 107 GLN A N 1
ATOM 839 C CA . GLN A 1 107 ? 0.870 2.009 -28.711 1.00 46.53 107 GLN A CA 1
ATOM 840 C C . GLN A 1 107 ? -0.119 2.515 -27.661 1.00 46.53 107 GLN A C 1
ATOM 842 O O . GLN A 1 107 ? -1.061 3.217 -28.015 1.00 46.53 107 GLN A O 1
ATOM 847 N N . LEU A 1 108 ? 0.115 2.161 -26.396 1.00 34.62 108 LEU A N 1
ATOM 848 C CA . LEU A 1 108 ? -0.011 3.018 -25.208 1.00 34.62 108 LEU A CA 1
ATOM 849 C C . LEU A 1 108 ? 0.221 2.168 -23.952 1.00 34.62 108 LEU A C 1
ATOM 851 O O . LEU A 1 108 ? -0.434 1.144 -23.768 1.00 34.62 108 LEU A O 1
ATOM 855 N N . LEU A 1 109 ? 1.071 2.647 -23.042 1.00 40.97 109 LEU A N 1
ATOM 856 C CA . LEU A 1 109 ? 0.906 2.346 -21.624 1.00 40.97 109 LEU A CA 1
ATOM 857 C C . LEU A 1 109 ? 1.097 3.632 -20.816 1.00 40.97 109 LEU A C 1
ATOM 859 O O . LEU A 1 109 ? 2.153 4.256 -20.849 1.00 40.97 109 LEU A O 1
ATOM 863 N N . ILE A 1 110 ? 0.020 4.033 -20.143 1.00 29.66 110 ILE A N 1
ATOM 864 C CA . ILE A 1 110 ? -0.048 5.143 -19.195 1.00 29.66 110 ILE A CA 1
ATOM 865 C C . ILE A 1 110 ? 0.119 4.551 -17.796 1.00 29.66 110 ILE A C 1
ATOM 867 O O . ILE A 1 110 ? -0.779 3.847 -17.332 1.00 29.66 110 ILE A O 1
ATOM 871 N N . LYS A 1 111 ? 1.240 4.852 -17.140 1.00 36.41 111 LYS A N 1
ATOM 872 C CA . LYS A 1 111 ? 1.355 5.513 -15.826 1.00 36.41 111 LYS A CA 1
ATOM 873 C C . LYS A 1 111 ? 2.791 5.422 -15.336 1.00 36.41 111 LYS A C 1
ATOM 875 O O . LYS A 1 111 ? 3.484 4.453 -15.685 1.00 36.41 111 LYS A O 1
#

Radius of gyration: 19.78 Å; Cα contacts (8 Å, |Δi|>4): 48; chains: 1; bounding box: 41×42×49 Å

Mean predicted aligned error: 10.8 Å

Sequence (111 aa):
MIQTQTNLDMIDRDIIQILQEDASTPFVEVAKKIGVTDGTIHQRVKKLKKSGVIKRFTIQLNSEMLGNNSLSYAMVAVEPGYLEDVSKRISKHSHIQEIQEVHTQGQLLIK